Protein AF-A0A6L9AB08-F1 (afdb_monomer)

Sequence (107 aa):
MAMFTPSFSGLKGRALFSLLFAAPMIHATDSVTTKDGETITVTADANTATEATDGYQPLSTSTATLTDMPMLDIPQVVNTVSDQVLENQNATTLDEALYNVSNVVQT

Mean predicted aligned error: 18.52 Å

Secondary structure (DSSP, 8-state):
---------------------------------------------GGGS--SEETTEE-EESTTTSS-EETTT-SS------HHHHHHHT--SHHHHHTTSTT----

Organism: Escherichia coli (NCBI:txid562)

Radius of gyration: 34.12 Å; Cα contacts (8 Å, |Δi|>4): 60; chains: 1; bounding box: 35×85×59 Å

Structure (mmCIF, N/CA/C/O backbone):
data_AF-A0A6L9AB08-F1
#
_entry.id   AF-A0A6L9AB08-F1
#
loop_
_atom_site.group_PDB
_atom_site.id
_atom_site.type_symbol
_atom_site.label_atom_id
_atom_site.label_alt_id
_atom_site.label_comp_id
_atom_site.label_asym_id
_atom_site.label_entity_id
_atom_site.label_seq_id
_atom_site.pdbx_PDB_ins_code
_atom_site.Cartn_x
_atom_site.Cartn_y
_atom_site.Cartn_z
_atom_site.occupancy
_atom_site.B_iso_or_equiv
_atom_site.auth_seq_id
_atom_site.auth_comp_id
_atom_site.auth_asym_id
_atom_site.auth_atom_id
_atom_site.pdbx_PDB_model_num
ATOM 1 N N . MET A 1 1 ? -16.052 52.250 16.582 1.00 38.94 1 MET A N 1
ATOM 2 C CA . MET A 1 1 ? -15.600 51.330 15.514 1.00 38.94 1 MET A CA 1
ATOM 3 C C . MET A 1 1 ? -15.813 52.072 14.201 1.00 38.94 1 MET A C 1
ATOM 5 O O . MET A 1 1 ? -16.880 52.654 14.068 1.00 38.94 1 MET A O 1
ATOM 9 N N . ALA A 1 2 ? -14.775 52.182 13.364 1.00 43.06 2 ALA A N 1
ATOM 10 C CA . ALA A 1 2 ? -14.636 53.082 12.202 1.00 43.06 2 ALA A CA 1
ATOM 11 C C . ALA A 1 2 ? -15.946 53.302 11.409 1.00 43.06 2 ALA A C 1
ATOM 13 O O . ALA A 1 2 ? -16.592 52.339 11.018 1.00 43.06 2 ALA A O 1
ATOM 14 N N . MET A 1 3 ? -16.507 54.514 11.377 1.00 35.31 3 MET A N 1
ATOM 15 C CA . MET A 1 3 ? -16.122 55.752 10.666 1.00 35.31 3 MET A CA 1
ATOM 16 C C . MET A 1 3 ? -16.684 55.808 9.232 1.00 35.31 3 MET A C 1
ATOM 18 O O . MET A 1 3 ? -16.136 55.235 8.296 1.00 35.31 3 MET A O 1
ATOM 22 N N . PHE A 1 4 ? -17.799 56.549 9.140 1.00 32.75 4 PHE A N 1
ATOM 23 C CA . PHE A 1 4 ? -18.370 57.252 7.980 1.00 32.75 4 PHE A CA 1
ATOM 24 C C . PHE A 1 4 ? -17.267 57.811 7.048 1.00 32.75 4 PHE A C 1
ATOM 26 O O . PHE A 1 4 ? -16.330 58.427 7.550 1.00 32.75 4 PHE A O 1
ATOM 33 N N . THR A 1 5 ? -17.239 57.522 5.732 1.00 45.94 5 THR A N 1
ATOM 34 C CA . THR A 1 5 ? -17.996 58.181 4.617 1.00 45.94 5 THR A CA 1
ATOM 35 C C . THR A 1 5 ? -17.733 59.702 4.564 1.00 45.94 5 THR A C 1
ATOM 37 O O . THR A 1 5 ? -17.771 60.280 5.647 1.00 45.94 5 THR A O 1
ATOM 40 N N . PRO A 1 6 ? -17.507 60.417 3.420 1.00 54.28 6 PRO A N 1
ATOM 41 C CA . PRO A 1 6 ? -18.042 60.291 2.034 1.00 54.28 6 PRO A CA 1
ATOM 42 C C . PRO A 1 6 ? -16.953 60.483 0.930 1.00 54.28 6 PRO A C 1
ATOM 44 O O . PRO A 1 6 ? -15.786 60.655 1.250 1.00 54.28 6 PRO A O 1
ATOM 47 N N . SER A 1 7 ? -17.135 60.326 -0.391 1.00 49.81 7 SER A N 1
ATOM 48 C CA . SER A 1 7 ? -18.149 60.703 -1.403 1.00 49.81 7 SER A CA 1
ATOM 49 C C . SER A 1 7 ? -18.175 62.186 -1.848 1.00 49.81 7 SER A C 1
ATOM 51 O O . SER A 1 7 ? -18.702 63.049 -1.157 1.00 49.81 7 SER A O 1
ATOM 53 N N . PHE A 1 8 ? -17.647 62.377 -3.069 1.00 50.38 8 PHE A N 1
ATOM 54 C CA . PHE A 1 8 ? -17.796 63.417 -4.107 1.00 50.38 8 PHE A CA 1
ATOM 55 C C . PHE A 1 8 ? -17.387 64.896 -3.915 1.00 50.38 8 PHE A C 1
ATOM 57 O O . PHE A 1 8 ? -17.769 65.589 -2.985 1.00 50.38 8 PHE A O 1
ATOM 64 N N . SER A 1 9 ? -16.769 65.379 -5.009 1.00 44.97 9 SER A N 1
ATOM 65 C CA . SER A 1 9 ? -16.626 66.761 -5.493 1.00 44.97 9 SER A CA 1
ATOM 66 C C . SER A 1 9 ? -15.525 67.650 -4.895 1.00 44.97 9 SER A C 1
ATOM 68 O O . SER A 1 9 ? -15.615 68.119 -3.769 1.00 44.97 9 SER A O 1
ATOM 70 N N . GLY A 1 10 ? -14.601 68.059 -5.778 1.00 40.34 10 GLY A N 1
ATOM 71 C CA . GLY A 1 10 ? -14.124 69.442 -5.821 1.00 40.34 10 GLY A CA 1
ATOM 72 C C . GLY A 1 10 ? -12.658 69.705 -5.463 1.00 40.34 10 GLY A C 1
ATOM 73 O O . GLY A 1 10 ? -12.272 69.673 -4.306 1.00 40.34 10 GLY A O 1
ATOM 74 N N . LEU A 1 11 ? -11.942 70.212 -6.475 1.00 39.31 11 LEU A N 1
ATOM 75 C CA . LEU A 1 11 ? -11.017 71.352 -6.392 1.00 39.31 11 LEU A CA 1
ATOM 76 C C . LEU A 1 11 ? -9.507 71.096 -6.168 1.00 39.31 11 LEU A C 1
ATOM 78 O O . LEU A 1 11 ? -9.042 70.818 -5.074 1.00 39.31 11 LEU A O 1
ATOM 82 N N . LYS A 1 12 ? -8.759 71.420 -7.238 1.00 41.62 12 LYS A N 1
ATOM 83 C CA . LYS A 1 12 ? -7.413 72.030 -7.285 1.00 41.62 12 LYS A CA 1
ATOM 84 C C . LYS A 1 12 ? -6.269 71.291 -6.579 1.00 41.62 12 LYS A C 1
ATOM 86 O O . LYS A 1 12 ? -6.110 71.392 -5.371 1.00 41.62 12 LYS A O 1
ATOM 91 N N . GLY A 1 13 ? -5.296 70.837 -7.373 1.00 39.88 13 GLY A N 1
ATOM 92 C CA . GLY A 1 13 ? -3.916 71.008 -6.929 1.00 39.88 13 GLY A CA 1
ATOM 93 C C . GLY A 1 13 ? -2.842 70.145 -7.575 1.00 39.88 13 GLY A C 1
ATOM 94 O O . GLY A 1 13 ? -2.616 69.029 -7.145 1.00 39.88 13 GLY A O 1
ATOM 95 N N . ARG A 1 14 ? -2.077 70.798 -8.458 1.00 47.88 14 ARG A N 1
ATOM 96 C CA . ARG A 1 14 ? -0.604 70.744 -8.534 1.00 47.88 14 ARG A CA 1
ATOM 97 C C . ARG A 1 14 ? 0.022 69.452 -9.084 1.00 47.88 14 ARG A C 1
ATOM 99 O O . ARG A 1 14 ? 0.287 68.493 -8.375 1.00 47.88 14 ARG A O 1
ATOM 106 N N . ALA A 1 15 ? 0.367 69.542 -10.369 1.00 51.03 15 ALA A N 1
ATOM 107 C CA . ALA A 1 15 ? 1.435 68.791 -11.018 1.00 51.03 15 ALA A CA 1
ATOM 108 C C . ALA A 1 15 ? 2.752 68.875 -10.232 1.00 51.03 15 ALA A C 1
ATOM 110 O O . ALA A 1 15 ? 3.047 69.946 -9.709 1.00 51.03 15 ALA A O 1
ATOM 111 N N . LEU A 1 16 ? 3.547 67.799 -10.241 1.00 42.72 16 LEU A N 1
ATOM 112 C CA . LEU A 1 16 ? 5.009 67.816 -10.092 1.00 42.72 16 LEU A CA 1
ATOM 113 C C . LEU A 1 16 ? 5.581 66.452 -10.537 1.00 42.72 16 LEU A C 1
ATOM 115 O O . LEU A 1 16 ? 5.770 65.550 -9.734 1.00 42.72 16 LEU A O 1
ATOM 119 N N . PHE A 1 17 ? 5.863 66.309 -11.832 1.00 41.59 17 PHE A N 1
ATOM 120 C CA . PHE A 1 17 ? 6.951 65.455 -12.321 1.00 41.59 17 PHE A CA 1
ATOM 121 C C . PHE A 1 17 ? 7.657 66.256 -13.414 1.00 41.59 17 PHE A C 1
ATOM 123 O O . PHE A 1 17 ? 7.217 66.327 -14.558 1.00 41.59 17 PHE A O 1
ATOM 130 N N . SER A 1 18 ? 8.692 66.982 -13.001 1.00 40.97 18 SER A N 1
ATOM 131 C CA . SER A 1 18 ? 9.624 67.676 -13.884 1.00 40.97 18 SER A CA 1
ATOM 132 C C . SER A 1 18 ? 10.948 66.924 -13.927 1.00 40.97 18 SER A C 1
ATOM 134 O O . SER A 1 18 ? 11.336 66.333 -12.923 1.00 40.97 18 SER A O 1
ATOM 136 N N . LEU A 1 19 ? 11.653 67.143 -15.038 1.00 42.66 19 LEU A N 1
ATOM 137 C CA . LEU A 1 19 ? 12.996 66.712 -15.437 1.00 42.66 19 LEU A CA 1
ATOM 138 C C . LEU A 1 19 ? 13.057 65.347 -16.132 1.00 42.66 19 LEU A C 1
ATOM 140 O O . LEU A 1 19 ? 12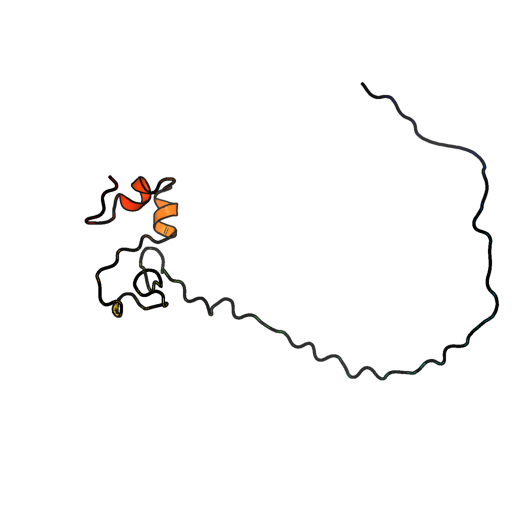.511 64.377 -15.636 1.00 42.66 19 LEU A O 1
ATOM 144 N N . LEU A 1 20 ? 13.776 65.142 -17.233 1.00 42.78 20 LEU A N 1
ATOM 145 C CA . LEU A 1 20 ? 14.518 65.975 -18.191 1.00 42.78 20 LEU A CA 1
ATOM 146 C C . LEU A 1 20 ? 15.248 64.924 -19.043 1.00 42.78 20 LEU A C 1
ATOM 148 O O . LEU A 1 20 ? 16.086 64.238 -18.474 1.00 42.78 20 LEU A O 1
ATOM 152 N N . PHE A 1 21 ? 14.985 64.784 -20.346 1.00 39.09 21 PHE A N 1
ATOM 153 C CA . PHE A 1 21 ? 16.051 64.489 -21.317 1.00 39.09 21 PHE A CA 1
ATOM 154 C C . PHE A 1 21 ? 15.585 64.660 -22.765 1.00 39.09 21 PHE A C 1
ATOM 156 O O . PHE A 1 21 ? 14.421 64.459 -23.099 1.00 39.09 21 PHE A O 1
ATOM 163 N N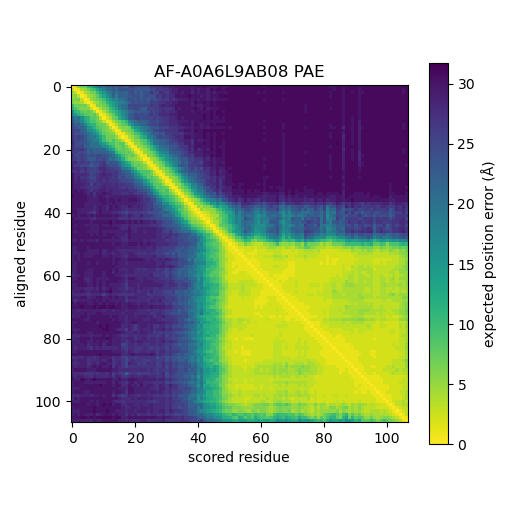 . ALA A 1 22 ? 16.523 65.102 -23.593 1.00 42.62 22 ALA A N 1
ATOM 164 C CA . ALA A 1 22 ? 16.337 65.646 -24.925 1.00 42.62 22 ALA A CA 1
ATOM 165 C C . ALA A 1 22 ? 16.578 64.624 -26.057 1.00 42.62 22 ALA A C 1
ATOM 167 O O . ALA A 1 22 ? 17.393 63.719 -25.909 1.00 42.62 22 ALA A O 1
ATOM 168 N N . ALA A 1 23 ? 15.965 64.929 -27.210 1.00 56.00 23 ALA A N 1
ATOM 169 C CA . ALA A 1 23 ? 16.309 64.559 -28.595 1.00 56.00 23 ALA A CA 1
ATOM 170 C C . ALA A 1 23 ? 15.923 63.158 -29.149 1.00 56.00 23 ALA A C 1
ATOM 172 O O . ALA A 1 23 ? 15.849 62.184 -28.403 1.00 56.00 23 ALA A O 1
ATOM 173 N N . PRO A 1 24 ? 15.642 63.059 -30.474 1.00 49.88 24 PRO A N 1
ATOM 174 C CA . PRO A 1 24 ? 15.020 61.898 -31.104 1.00 49.88 24 PRO A CA 1
ATOM 175 C C . PRO A 1 24 ? 16.073 60.915 -31.631 1.00 49.88 24 PRO A C 1
ATOM 177 O O . PRO A 1 24 ? 16.940 61.287 -32.418 1.00 49.88 24 PRO A O 1
ATOM 180 N N . MET A 1 25 ? 15.966 59.643 -31.256 1.00 44.12 25 MET A N 1
ATOM 181 C CA . MET A 1 25 ? 16.675 58.559 -31.937 1.00 44.12 25 MET A CA 1
ATOM 182 C C . MET A 1 25 ? 15.683 57.823 -32.829 1.00 44.12 25 MET A C 1
ATOM 184 O O . MET A 1 25 ? 14.766 57.150 -32.364 1.00 44.12 25 MET A O 1
ATOM 188 N N . ILE A 1 26 ? 15.865 58.014 -34.134 1.00 52.50 26 ILE A N 1
ATOM 189 C CA . ILE A 1 26 ? 15.263 57.207 -35.190 1.00 52.50 26 ILE A CA 1
ATOM 190 C C . ILE A 1 26 ? 15.765 55.777 -34.982 1.00 52.50 26 ILE A C 1
ATOM 192 O O . ILE A 1 26 ? 16.944 55.502 -35.187 1.00 52.50 26 ILE A O 1
ATOM 196 N N . HIS A 1 27 ? 14.888 54.864 -34.572 1.00 41.84 27 HIS A N 1
ATOM 197 C CA . HIS A 1 27 ? 15.165 53.439 -34.689 1.00 41.84 27 HIS A CA 1
ATOM 198 C C . HIS A 1 27 ? 14.656 52.969 -36.048 1.00 41.84 27 HIS A C 1
ATOM 200 O O . HIS A 1 27 ? 13.466 53.058 -36.350 1.00 41.84 27 HIS A O 1
ATOM 206 N N . ALA A 1 28 ? 15.599 52.536 -36.884 1.00 42.97 28 ALA A N 1
ATOM 207 C CA . ALA A 1 28 ? 15.324 51.873 -38.143 1.00 42.97 28 ALA A CA 1
ATOM 208 C C . ALA A 1 28 ? 14.432 50.651 -37.886 1.00 42.97 28 ALA A C 1
ATOM 210 O O . ALA A 1 28 ? 14.680 49.859 -36.978 1.00 42.97 28 ALA A O 1
ATOM 211 N N . THR A 1 29 ? 13.370 50.529 -38.678 1.00 41.09 29 THR A N 1
ATOM 212 C CA . THR A 1 29 ? 12.543 49.328 -38.716 1.00 41.09 29 THR A CA 1
ATOM 213 C C . THR A 1 29 ? 13.338 48.230 -39.417 1.00 41.09 29 THR A C 1
ATOM 215 O O . THR A 1 29 ? 13.439 48.209 -40.641 1.00 41.09 29 THR A O 1
ATOM 218 N N . ASP A 1 30 ? 13.931 47.323 -38.643 1.00 39.06 30 ASP A N 1
ATOM 219 C CA . ASP A 1 30 ? 14.306 46.020 -39.182 1.00 39.06 30 ASP A CA 1
ATOM 220 C C . ASP A 1 30 ? 13.023 45.204 -39.311 1.00 39.06 30 ASP A C 1
ATOM 222 O O . ASP A 1 30 ? 12.421 44.762 -38.329 1.00 39.06 30 ASP A O 1
ATOM 226 N N . SER A 1 31 ? 12.566 45.057 -40.553 1.00 49.47 31 SER A N 1
ATOM 227 C CA . SER A 1 31 ? 11.515 44.111 -40.906 1.00 49.47 31 SER A CA 1
ATOM 228 C C . SER A 1 31 ? 12.071 42.700 -40.739 1.00 49.47 31 SER A C 1
ATOM 230 O O . SER A 1 31 ? 12.622 42.113 -41.668 1.00 49.47 31 SER A O 1
ATOM 232 N N . VAL A 1 32 ? 11.945 42.155 -39.530 1.00 44.34 32 VAL A N 1
ATOM 233 C CA . VAL A 1 32 ? 12.091 40.720 -39.300 1.00 44.34 32 VAL A CA 1
ATOM 234 C C . VAL A 1 32 ? 10.890 40.043 -39.947 1.00 44.34 32 VAL A C 1
ATOM 236 O O . VAL A 1 32 ? 9.771 40.113 -39.444 1.00 44.34 32 VAL A O 1
ATOM 239 N N . THR A 1 33 ? 11.124 39.385 -41.079 1.00 46.78 33 THR A N 1
ATOM 240 C CA . THR A 1 33 ? 10.200 38.396 -41.634 1.00 46.78 3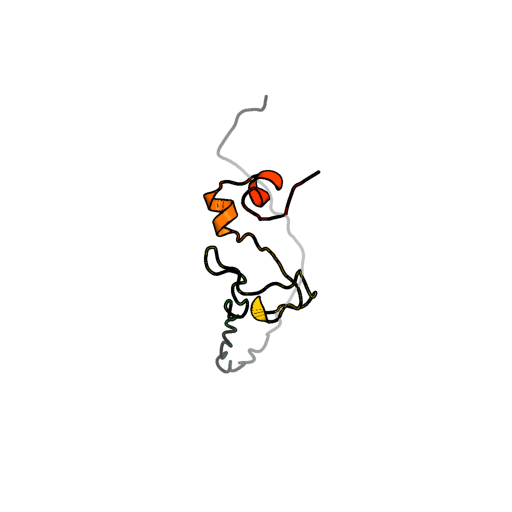3 THR A CA 1
ATOM 241 C C . THR A 1 33 ? 10.036 37.278 -40.607 1.00 46.78 33 THR A C 1
ATOM 243 O O . THR A 1 33 ? 10.902 36.412 -40.470 1.00 46.78 33 THR A O 1
ATOM 246 N N . THR A 1 34 ? 8.928 37.305 -39.871 1.00 42.47 34 THR A N 1
ATOM 247 C CA . THR A 1 34 ? 8.441 36.177 -39.079 1.00 42.47 34 THR A CA 1
ATOM 248 C C . THR A 1 34 ? 8.198 35.010 -40.026 1.00 42.47 34 THR A C 1
ATOM 250 O O . THR A 1 34 ? 7.260 35.037 -40.818 1.00 42.47 34 THR A O 1
ATOM 253 N N . LYS A 1 35 ? 9.061 33.989 -39.976 1.00 57.84 35 LYS A N 1
ATOM 254 C CA . LYS A 1 35 ? 8.644 32.654 -40.403 1.00 57.84 35 LYS A CA 1
ATOM 255 C C . LYS A 1 35 ? 7.597 32.198 -39.397 1.00 57.84 35 LYS A C 1
ATOM 257 O O . LYS A 1 35 ? 7.871 32.233 -38.198 1.00 57.84 35 LYS A O 1
ATOM 262 N N . ASP A 1 36 ? 6.419 31.864 -39.908 1.00 58.06 36 ASP A N 1
ATOM 263 C CA . ASP A 1 36 ? 5.265 31.421 -39.138 1.00 58.06 36 ASP A CA 1
ATOM 264 C C . ASP A 1 36 ? 5.691 30.426 -38.058 1.00 58.06 36 ASP A C 1
ATOM 266 O O . ASP A 1 36 ? 6.343 29.416 -38.329 1.00 58.06 36 ASP A O 1
ATOM 270 N N . GLY A 1 37 ? 5.390 30.789 -36.812 1.00 60.34 37 GLY A N 1
ATOM 271 C CA . GLY A 1 37 ? 5.709 29.996 -35.640 1.00 60.34 37 GLY A CA 1
ATOM 272 C C . GLY A 1 37 ? 4.914 28.703 -35.670 1.00 60.34 37 GLY A C 1
ATOM 273 O O . GLY A 1 37 ? 3.751 28.676 -35.265 1.00 60.34 37 GLY A O 1
ATOM 274 N N . GLU A 1 38 ? 5.546 27.631 -36.135 1.00 68.94 38 GLU A N 1
ATOM 275 C CA . GLU A 1 38 ? 5.026 26.286 -35.952 1.00 68.94 38 GLU A CA 1
ATOM 276 C C . GLU A 1 38 ? 4.961 26.004 -34.450 1.00 68.94 38 GLU A C 1
ATOM 278 O O . GLU A 1 38 ? 5.972 25.861 -33.758 1.00 68.94 38 GLU A O 1
ATOM 283 N N . THR A 1 39 ? 3.739 26.024 -33.925 1.00 66.75 39 THR A N 1
ATOM 284 C CA . THR A 1 39 ? 3.468 25.755 -32.518 1.00 66.75 39 THR A CA 1
ATOM 285 C C . THR A 1 39 ? 3.611 24.258 -32.291 1.00 66.75 39 THR A C 1
ATOM 287 O O . THR A 1 39 ? 2.756 23.476 -32.701 1.00 66.75 39 THR A O 1
ATOM 290 N N . ILE A 1 40 ? 4.691 23.858 -31.621 1.00 76.19 40 ILE A N 1
ATOM 291 C CA . ILE A 1 40 ? 4.874 22.484 -31.156 1.00 76.19 40 ILE A CA 1
ATOM 292 C C . ILE A 1 40 ? 3.895 22.257 -30.002 1.00 76.19 40 ILE A C 1
ATOM 294 O O . ILE A 1 40 ? 4.057 22.801 -28.910 1.00 76.19 40 ILE A O 1
ATOM 298 N N . THR A 1 41 ? 2.856 21.466 -30.255 1.00 73.69 41 THR A N 1
ATOM 299 C CA . THR A 1 41 ? 1.939 20.995 -29.218 1.00 73.69 41 THR A CA 1
ATOM 300 C C . THR A 1 41 ? 2.573 19.801 -28.515 1.00 73.69 41 THR A C 1
ATOM 302 O O . THR A 1 41 ? 2.713 18.720 -29.080 1.00 73.69 41 THR A O 1
ATOM 305 N N . VAL A 1 42 ? 3.005 20.009 -27.271 1.00 74.19 42 VAL A N 1
ATOM 306 C CA . VAL A 1 42 ? 3.452 18.927 -26.389 1.00 74.19 42 VAL A CA 1
ATOM 307 C C . VAL A 1 42 ? 2.224 18.415 -25.647 1.00 74.19 42 VAL A C 1
ATOM 309 O O . VAL A 1 42 ? 1.807 18.996 -24.647 1.00 74.19 42 VAL A O 1
ATOM 312 N N . THR A 1 43 ? 1.621 17.344 -26.154 1.00 74.62 43 THR A N 1
ATOM 313 C CA . THR A 1 43 ? 0.622 16.591 -25.394 1.00 74.62 43 THR A CA 1
ATOM 314 C C . THR A 1 43 ? 1.381 15.679 -24.442 1.00 74.62 43 THR A C 1
ATOM 316 O O . THR A 1 43 ? 2.008 14.714 -24.874 1.00 74.62 43 THR A O 1
ATOM 319 N N . ALA A 1 44 ? 1.366 16.001 -23.148 1.00 65.81 44 ALA A N 1
ATOM 320 C CA . ALA A 1 44 ? 1.707 15.013 -22.137 1.00 65.81 44 ALA A CA 1
ATOM 321 C C . ALA A 1 44 ? 0.640 13.916 -22.218 1.00 65.81 44 ALA A C 1
ATOM 323 O O . ALA A 1 44 ? -0.540 14.187 -21.989 1.00 65.81 44 ALA A O 1
ATOM 324 N N . ASP A 1 45 ? 1.043 12.712 -22.616 1.00 59.34 45 ASP A N 1
ATOM 325 C CA . ASP A 1 45 ? 0.172 11.550 -22.552 1.00 59.34 45 ASP A CA 1
ATOM 326 C C . ASP A 1 45 ? -0.040 11.223 -21.069 1.00 59.34 45 ASP A C 1
ATOM 328 O O . ASP A 1 45 ? 0.800 10.607 -20.415 1.00 59.34 45 ASP A O 1
ATOM 332 N N . ALA A 1 46 ? -1.135 11.732 -20.507 1.00 55.78 46 ALA A N 1
ATOM 333 C CA . ALA A 1 46 ? -1.496 11.489 -19.117 1.00 55.78 46 ALA A CA 1
ATOM 334 C C . ALA A 1 46 ? -1.771 9.996 -18.840 1.00 55.78 46 ALA A C 1
ATOM 336 O O . ALA A 1 46 ? -1.827 9.615 -17.675 1.00 55.78 46 ALA A O 1
ATOM 337 N N . ASN A 1 47 ? -1.875 9.150 -19.878 1.00 51.03 47 ASN A N 1
ATOM 338 C CA . ASN A 1 47 ? -2.106 7.711 -19.749 1.00 51.03 47 ASN A CA 1
ATOM 339 C C . ASN A 1 47 ? -0.822 6.877 -19.615 1.00 51.03 47 ASN A C 1
ATOM 341 O O . ASN A 1 47 ? -0.910 5.651 -19.607 1.00 51.03 47 ASN A O 1
ATOM 345 N N . THR A 1 48 ? 0.378 7.462 -19.499 1.00 52.16 48 THR A N 1
ATOM 346 C CA . THR A 1 48 ? 1.562 6.630 -19.194 1.00 52.16 48 THR A CA 1
ATOM 347 C C . THR A 1 48 ? 1.618 6.173 -17.735 1.00 52.16 48 THR A C 1
ATOM 349 O O . THR A 1 48 ? 2.429 5.311 -17.406 1.00 52.16 48 THR A O 1
ATOM 352 N N . ALA A 1 49 ? 0.783 6.735 -16.855 1.00 57.31 49 ALA A N 1
ATOM 353 C CA . ALA A 1 49 ? 0.514 6.127 -15.561 1.00 57.31 49 ALA A CA 1
ATOM 354 C C . ALA A 1 49 ? -0.507 5.008 -15.788 1.00 57.31 49 ALA A C 1
ATOM 356 O O . ALA A 1 49 ? -1.703 5.259 -15.878 1.00 57.31 49 ALA A O 1
ATOM 357 N N . THR A 1 50 ? -0.028 3.775 -15.952 1.00 67.69 50 THR A N 1
ATOM 358 C CA . THR A 1 50 ? -0.906 2.605 -15.894 1.00 67.69 50 THR A CA 1
ATOM 359 C C . THR A 1 50 ? -1.645 2.647 -14.561 1.00 67.69 50 THR A C 1
ATOM 361 O O . THR A 1 50 ? -1.004 2.695 -13.511 1.00 67.69 50 THR A O 1
ATOM 364 N N . GLU A 1 51 ? -2.977 2.652 -14.601 1.00 80.25 51 GLU A N 1
ATOM 365 C CA . GLU A 1 51 ? -3.799 2.598 -13.394 1.00 80.25 51 GLU A CA 1
ATOM 366 C C . GLU A 1 51 ? -3.384 1.377 -12.560 1.00 80.25 51 GLU A C 1
ATOM 368 O O . GLU A 1 51 ? -3.434 0.238 -13.029 1.00 80.25 51 GLU A O 1
ATOM 373 N N . ALA A 1 52 ? -2.950 1.606 -11.318 1.00 86.00 52 ALA A N 1
ATOM 374 C CA . ALA A 1 52 ? -2.486 0.531 -10.437 1.00 86.00 52 ALA A CA 1
ATOM 375 C C . ALA A 1 52 ? -3.631 -0.408 -10.014 1.00 86.00 52 ALA A C 1
ATOM 377 O O . ALA A 1 52 ? -3.392 -1.533 -9.564 1.00 86.00 52 ALA A O 1
ATOM 378 N N . THR A 1 53 ? -4.879 0.042 -10.164 1.00 92.56 53 THR A N 1
ATOM 379 C CA . THR A 1 53 ? -6.097 -0.692 -9.820 1.00 92.56 53 THR A CA 1
ATOM 380 C C . THR A 1 53 ? -7.181 -0.472 -10.873 1.00 92.56 53 THR A C 1
ATOM 382 O O . THR A 1 53 ? -7.376 0.652 -11.320 1.00 92.56 53 THR A O 1
ATOM 385 N N . ASP A 1 54 ? -7.934 -1.519 -11.201 1.00 93.81 54 ASP A N 1
ATOM 386 C CA . ASP A 1 54 ? -9.194 -1.453 -11.946 1.00 93.81 54 ASP A CA 1
ATOM 387 C C . ASP A 1 54 ? -10.354 -1.754 -10.987 1.00 93.81 54 ASP A C 1
ATOM 389 O O . ASP A 1 54 ? -10.584 -2.896 -10.572 1.00 93.81 54 ASP A O 1
ATOM 393 N N . GLY A 1 55 ? -11.048 -0.703 -10.554 1.00 94.25 55 GLY A N 1
ATOM 394 C CA . GLY A 1 55 ? -12.085 -0.797 -9.534 1.00 94.25 55 GLY A CA 1
ATOM 395 C C . GLY A 1 55 ? -11.555 -1.390 -8.227 1.00 94.25 55 GLY A C 1
ATOM 396 O O . GLY A 1 55 ? -10.763 -0.758 -7.539 1.00 94.25 55 GLY A O 1
ATOM 397 N N . TYR A 1 56 ? -12.012 -2.597 -7.870 1.00 94.88 56 TYR A N 1
ATOM 398 C CA . TYR A 1 56 ? -11.564 -3.327 -6.668 1.00 94.88 56 TYR A CA 1
ATOM 399 C C . TYR A 1 56 ? -10.385 -4.275 -6.929 1.00 94.88 56 TYR A C 1
ATOM 401 O O . TYR A 1 56 ? -9.909 -4.933 -6.003 1.00 94.88 56 TYR A O 1
ATOM 409 N N . GLN A 1 57 ? -9.933 -4.385 -8.180 1.00 93.75 57 GLN A N 1
ATOM 410 C CA . GLN A 1 57 ? -8.886 -5.311 -8.586 1.00 93.75 57 GLN A CA 1
ATOM 411 C C . GLN A 1 57 ? -7.541 -4.579 -8.707 1.00 93.75 57 GLN A C 1
ATOM 413 O O . GLN A 1 57 ? -7.392 -3.726 -9.578 1.00 93.75 57 GLN A O 1
ATOM 418 N N . PRO A 1 58 ? -6.520 -4.919 -7.905 1.00 94.00 58 PRO A N 1
ATOM 419 C CA . PRO A 1 58 ? -5.168 -4.426 -8.138 1.00 94.00 58 PRO A CA 1
ATOM 420 C C . PRO A 1 58 ? -4.551 -5.059 -9.392 1.00 94.00 58 PRO A C 1
ATOM 422 O O . PRO A 1 58 ? -4.733 -6.254 -9.650 1.00 94.00 58 PRO A O 1
ATOM 425 N N . LEU A 1 59 ? -3.807 -4.253 -10.150 1.00 94.38 59 LEU A N 1
ATOM 426 C CA . LEU A 1 59 ? -3.120 -4.634 -11.387 1.00 94.38 59 LEU A CA 1
ATOM 427 C C . LEU A 1 59 ? -1.597 -4.632 -11.207 1.00 94.38 59 LEU A C 1
ATOM 429 O O . LEU A 1 59 ? -0.934 -5.596 -11.597 1.00 94.38 59 LEU A O 1
ATOM 433 N N . SER A 1 60 ? -1.051 -3.598 -10.561 1.00 94.25 60 SER A N 1
ATOM 434 C CA . SER A 1 60 ? 0.379 -3.469 -10.264 1.00 94.25 60 SER A CA 1
ATOM 435 C C . SER A 1 60 ? 0.630 -2.791 -8.916 1.00 94.25 60 SER A C 1
ATOM 437 O O . SER A 1 60 ? -0.257 -2.182 -8.316 1.00 94.25 60 SER A O 1
ATOM 439 N N . THR A 1 61 ? 1.840 -2.946 -8.378 1.00 94.19 61 THR A N 1
ATOM 440 C CA . THR A 1 61 ? 2.294 -2.169 -7.219 1.00 94.19 61 THR A CA 1
ATOM 441 C C . THR A 1 61 ? 3.807 -2.019 -7.228 1.00 94.19 61 THR A C 1
ATOM 443 O O . THR A 1 61 ? 4.530 -2.913 -7.660 1.00 94.19 61 THR A O 1
ATOM 446 N N . SER A 1 62 ? 4.288 -0.912 -6.666 1.00 94.19 62 SER A N 1
ATOM 447 C CA . SER A 1 62 ? 5.711 -0.701 -6.380 1.00 94.19 62 SER A CA 1
ATOM 448 C C . SER A 1 62 ? 6.093 -1.039 -4.936 1.00 94.19 62 SER A C 1
ATOM 450 O O . SER A 1 62 ? 7.274 -1.162 -4.624 1.00 94.19 62 SER A O 1
ATOM 452 N N . THR A 1 63 ? 5.124 -1.202 -4.030 1.00 93.69 63 THR A N 1
ATOM 453 C CA . THR A 1 63 ? 5.394 -1.319 -2.584 1.00 93.69 63 THR A CA 1
ATOM 454 C C . THR A 1 63 ? 6.139 -2.602 -2.217 1.00 93.69 63 THR A C 1
ATOM 456 O O . THR A 1 63 ? 6.931 -2.613 -1.279 1.00 93.69 63 THR A O 1
ATOM 459 N N . ALA A 1 64 ? 5.910 -3.688 -2.956 1.00 93.75 64 ALA A N 1
ATOM 460 C CA . ALA A 1 64 ? 6.484 -4.994 -2.645 1.00 93.75 64 ALA A CA 1
ATOM 461 C C . ALA A 1 64 ? 7.957 -5.135 -3.063 1.00 93.75 64 ALA A C 1
ATOM 463 O O . ALA A 1 64 ? 8.719 -5.838 -2.404 1.00 93.75 64 ALA A O 1
ATOM 464 N N . THR A 1 65 ? 8.354 -4.488 -4.160 1.00 94.62 65 THR A N 1
ATOM 465 C CA . THR A 1 65 ? 9.652 -4.708 -4.830 1.00 94.62 65 THR A CA 1
ATOM 466 C C . THR A 1 65 ? 10.428 -3.413 -5.092 1.00 94.62 65 THR A C 1
ATOM 468 O O . THR A 1 65 ? 11.509 -3.459 -5.677 1.00 94.62 65 THR A O 1
ATOM 471 N N . LEU A 1 66 ? 9.897 -2.256 -4.675 1.00 94.69 66 LEU A N 1
ATOM 472 C CA . LEU A 1 66 ? 10.416 -0.907 -4.962 1.00 94.69 66 LEU A CA 1
ATOM 473 C C . LEU A 1 66 ? 10.479 -0.550 -6.458 1.00 94.69 66 LEU A C 1
ATOM 475 O O . LEU A 1 66 ? 11.097 0.445 -6.830 1.00 94.69 66 LEU A O 1
ATOM 479 N N . THR A 1 67 ? 9.839 -1.347 -7.310 1.00 93.19 67 THR A N 1
ATOM 480 C CA . THR A 1 67 ? 9.719 -1.131 -8.757 1.00 93.19 67 TH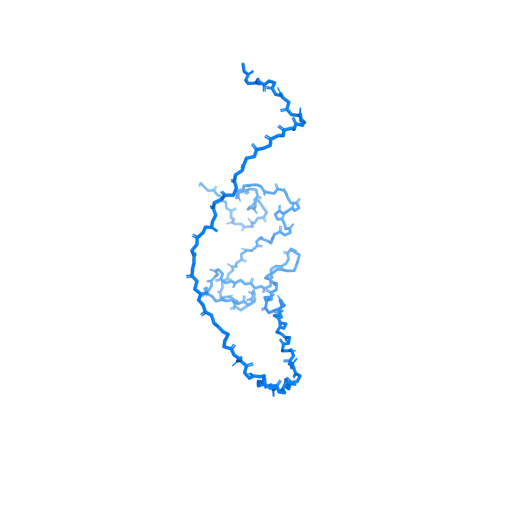R A CA 1
ATOM 481 C C . THR A 1 67 ? 8.286 -1.457 -9.156 1.00 93.19 67 THR A C 1
ATOM 483 O O . THR A 1 67 ? 7.730 -2.408 -8.616 1.00 93.19 67 THR A O 1
ATOM 486 N N . ASP A 1 68 ? 7.680 -0.707 -10.078 1.00 92.06 68 ASP A N 1
ATOM 487 C CA . ASP A 1 68 ? 6.322 -1.025 -10.528 1.00 92.06 68 ASP A CA 1
ATOM 488 C C . ASP A 1 68 ? 6.296 -2.389 -11.223 1.00 92.06 68 ASP A C 1
ATOM 490 O O . ASP A 1 68 ? 7.039 -2.630 -12.179 1.00 92.06 68 ASP A O 1
ATOM 494 N N . MET A 1 69 ? 5.489 -3.303 -10.685 1.00 94.19 69 MET A N 1
ATOM 495 C CA . MET A 1 69 ? 5.441 -4.692 -11.121 1.00 94.19 69 MET A CA 1
ATOM 496 C C . MET A 1 69 ? 3.994 -5.207 -11.128 1.00 94.19 69 MET A C 1
ATOM 498 O O . MET A 1 69 ? 3.252 -4.926 -10.179 1.00 94.19 69 MET A O 1
ATOM 502 N N . PRO A 1 70 ? 3.575 -5.976 -12.153 1.00 94.12 70 PRO A N 1
ATOM 503 C CA . PRO A 1 70 ? 2.264 -6.617 -12.174 1.00 94.12 70 PRO A CA 1
ATOM 504 C C . PRO A 1 70 ? 2.066 -7.562 -10.986 1.00 94.12 70 PRO A C 1
ATOM 506 O O . PRO A 1 70 ? 3.008 -8.232 -10.562 1.00 94.12 70 PRO A O 1
ATOM 509 N N . MET A 1 71 ? 0.828 -7.688 -10.498 1.00 93.44 71 MET A N 1
ATOM 510 C CA . MET A 1 71 ? 0.493 -8.545 -9.345 1.00 93.44 71 MET A CA 1
ATOM 511 C C . MET A 1 71 ? 0.999 -9.989 -9.472 1.00 93.44 71 MET A C 1
ATOM 513 O O . MET A 1 71 ? 1.374 -10.596 -8.473 1.00 93.44 71 MET A O 1
ATOM 517 N N . LEU A 1 72 ? 1.020 -10.537 -10.690 1.00 94.12 72 LEU A N 1
ATOM 518 C CA . LEU A 1 72 ? 1.419 -11.922 -10.947 1.00 94.12 72 LEU A CA 1
ATOM 519 C C . LEU A 1 72 ? 2.940 -12.145 -10.904 1.00 94.12 72 LEU A C 1
ATOM 521 O O . LEU A 1 72 ? 3.377 -13.272 -10.680 1.00 94.12 72 LEU A O 1
ATOM 525 N N . ASP A 1 73 ? 3.734 -11.091 -11.096 1.00 95.56 73 ASP A N 1
ATOM 526 C CA . ASP A 1 73 ? 5.195 -11.193 -11.177 1.00 95.56 73 ASP A CA 1
ATOM 527 C C . ASP A 1 73 ? 5.885 -10.938 -9.823 1.00 95.56 73 ASP A C 1
ATOM 529 O O . ASP A 1 73 ? 7.094 -11.141 -9.679 1.00 95.56 73 ASP A O 1
ATOM 533 N N . ILE A 1 74 ? 5.127 -10.515 -8.807 1.00 96.50 74 ILE A N 1
ATOM 534 C CA . ILE A 1 74 ? 5.634 -10.272 -7.455 1.00 96.50 74 ILE A CA 1
ATOM 535 C C . ILE A 1 74 ? 5.917 -11.624 -6.772 1.00 96.50 74 ILE A C 1
ATOM 537 O O . ILE A 1 74 ? 5.025 -12.465 -6.676 1.00 96.50 74 ILE A O 1
ATOM 541 N N . PRO A 1 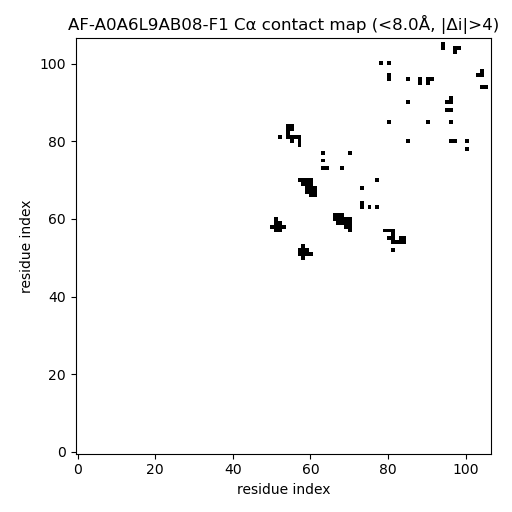75 ? 7.123 -11.854 -6.217 1.00 96.12 75 PRO A N 1
ATOM 542 C CA . PRO A 1 75 ? 7.531 -13.163 -5.690 1.00 96.12 75 PRO A CA 1
ATOM 543 C C . PRO A 1 75 ? 6.909 -13.519 -4.328 1.00 96.12 75 PRO A C 1
ATOM 545 O O . PRO A 1 75 ? 7.331 -14.477 -3.680 1.00 96.12 75 PRO A O 1
ATOM 548 N N . GLN A 1 76 ? 5.942 -12.735 -3.856 1.00 94.12 76 GLN A N 1
ATOM 549 C CA . GLN A 1 76 ? 5.315 -12.877 -2.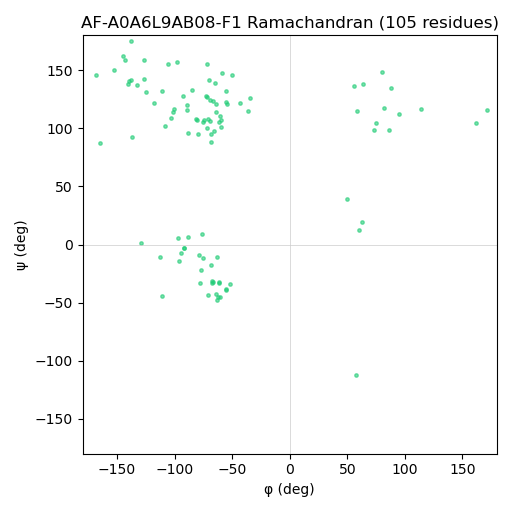549 1.00 94.12 76 GLN A CA 1
ATOM 550 C C . GLN A 1 76 ? 3.824 -12.553 -2.625 1.00 94.12 76 GLN A C 1
ATOM 552 O O . GLN A 1 76 ? 3.372 -11.830 -3.510 1.00 94.12 76 GLN A O 1
ATOM 557 N N . VAL A 1 77 ? 3.064 -13.051 -1.652 1.00 93.50 77 VAL A N 1
ATOM 558 C CA . VAL A 1 77 ? 1.648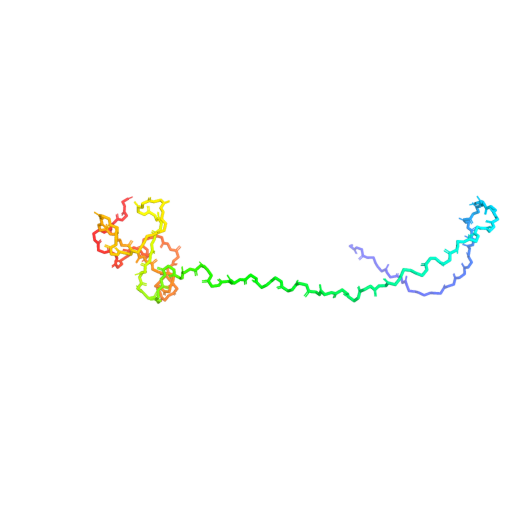 -12.700 -1.515 1.00 93.50 77 VAL A CA 1
ATOM 559 C C . VAL A 1 77 ? 1.533 -11.261 -1.022 1.00 93.50 77 VAL A C 1
ATOM 561 O O . VAL A 1 77 ? 2.108 -10.906 0.008 1.00 93.50 77 VAL A O 1
ATOM 564 N N . VAL A 1 78 ? 0.765 -10.449 -1.744 1.00 93.31 78 VAL A N 1
ATOM 565 C CA . VAL A 1 78 ? 0.454 -9.061 -1.391 1.00 93.31 78 VAL A CA 1
ATOM 566 C C . VAL A 1 78 ? -1.054 -8.857 -1.386 1.00 93.31 78 VAL A C 1
ATOM 568 O O . VAL A 1 78 ? -1.763 -9.412 -2.221 1.00 93.31 78 VAL A O 1
ATOM 571 N N . ASN A 1 79 ? -1.542 -8.061 -0.436 1.00 92.81 79 ASN A N 1
ATOM 572 C CA . ASN A 1 79 ? -2.922 -7.589 -0.421 1.00 92.81 79 ASN A CA 1
ATOM 573 C C . ASN A 1 79 ? -2.913 -6.086 -0.695 1.00 92.81 79 ASN A C 1
ATOM 575 O O . ASN A 1 79 ? -2.157 -5.350 -0.059 1.00 92.81 79 ASN A O 1
ATOM 579 N N . THR A 1 80 ? -3.766 -5.638 -1.608 1.00 92.81 80 THR A N 1
ATOM 580 C CA . THR A 1 80 ? -3.920 -4.223 -1.950 1.00 92.81 80 THR A CA 1
ATOM 581 C C . THR A 1 80 ? -5.378 -3.840 -1.785 1.00 92.81 80 THR A C 1
ATOM 583 O O . THR A 1 80 ? -6.266 -4.533 -2.275 1.00 92.81 80 THR A O 1
ATOM 586 N N . VAL A 1 81 ? -5.612 -2.731 -1.091 1.00 94.50 81 VAL A N 1
ATOM 587 C CA . VAL A 1 81 ? -6.931 -2.111 -0.977 1.00 94.50 81 VAL A CA 1
ATOM 588 C C . VAL A 1 81 ? -6.944 -0.932 -1.940 1.00 94.50 81 VAL A C 1
ATOM 590 O O . VAL A 1 81 ? -6.163 -0.001 -1.774 1.00 94.50 81 VAL A O 1
ATOM 593 N N . SER A 1 82 ? -7.772 -1.009 -2.979 1.00 95.19 82 SER A N 1
ATOM 594 C CA . SER A 1 82 ? -7.920 0.052 -3.982 1.00 95.19 82 SER A CA 1
ATOM 595 C C . SER A 1 82 ? -8.658 1.264 -3.418 1.00 95.19 82 SER A C 1
ATOM 597 O O . SER A 1 82 ? -9.543 1.095 -2.573 1.00 95.19 82 SER A O 1
ATOM 599 N N . ASP A 1 83 ? -8.430 2.440 -3.994 1.00 94.00 83 ASP A N 1
ATOM 600 C CA . ASP A 1 83 ? -9.115 3.680 -3.608 1.00 94.00 83 ASP A CA 1
ATOM 601 C C . ASP A 1 83 ? -10.643 3.545 -3.680 1.00 94.00 83 ASP A C 1
ATOM 603 O O . ASP A 1 83 ? -11.351 3.929 -2.750 1.00 94.00 83 ASP A O 1
ATOM 607 N N . GLN A 1 84 ?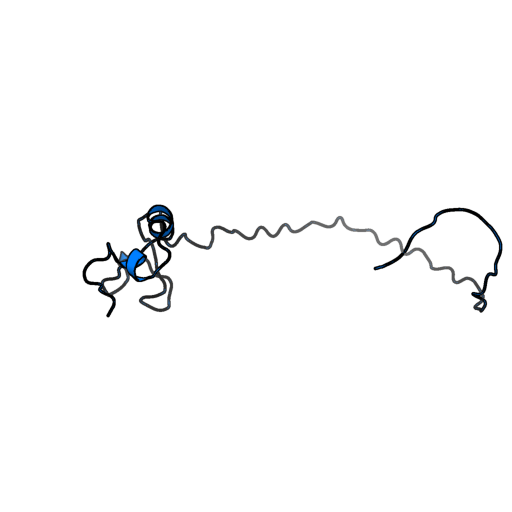 -11.160 2.856 -4.703 1.00 95.31 84 GLN A N 1
ATOM 608 C CA . GLN A 1 84 ? -12.597 2.623 -4.844 1.00 95.31 84 GLN A CA 1
ATOM 609 C C . GLN A 1 84 ? -13.184 1.824 -3.663 1.00 95.31 84 GLN A C 1
ATOM 611 O O . GLN A 1 84 ? -14.347 2.007 -3.300 1.00 95.31 84 GLN A O 1
ATOM 616 N N . VAL A 1 85 ? -12.415 0.919 -3.047 1.00 96.00 85 VAL A N 1
ATOM 617 C CA . VAL A 1 85 ? -12.858 0.180 -1.852 1.00 96.00 85 VAL A CA 1
ATOM 618 C C . VAL A 1 85 ? -12.921 1.121 -0.651 1.00 96.00 85 VAL A C 1
ATOM 620 O O . VAL A 1 85 ? -13.913 1.091 0.078 1.00 96.00 85 VAL A O 1
ATOM 623 N N . LEU A 1 86 ? -11.907 1.974 -0.476 1.00 95.62 86 LEU A N 1
ATOM 624 C CA . LEU A 1 86 ? -11.855 2.953 0.613 1.00 95.62 86 LEU A CA 1
ATOM 625 C C . LEU A 1 86 ? -13.030 3.935 0.537 1.00 95.62 86 LEU A C 1
ATOM 627 O O . LEU A 1 86 ? -13.712 4.159 1.538 1.00 95.62 86 LEU A O 1
ATOM 631 N N . GLU A 1 87 ? -13.318 4.452 -0.659 1.00 96.38 87 GLU A N 1
ATOM 632 C CA . GLU A 1 87 ? -14.433 5.370 -0.906 1.00 96.38 87 GLU A CA 1
ATOM 633 C C . GLU A 1 87 ? -15.789 4.719 -0.618 1.00 96.38 87 GLU A C 1
ATOM 635 O O . GLU A 1 87 ? -16.611 5.279 0.107 1.00 96.38 87 GLU A O 1
ATOM 640 N N . ASN A 1 88 ? -16.024 3.507 -1.129 1.00 96.62 88 ASN A N 1
ATOM 641 C CA . ASN A 1 88 ? -17.303 2.820 -0.928 1.00 96.62 88 ASN A CA 1
ATOM 642 C C . ASN A 1 88 ? -17.532 2.415 0.532 1.00 96.62 88 ASN A C 1
ATOM 644 O O . ASN A 1 88 ? -18.668 2.433 1.009 1.00 96.62 88 ASN A O 1
ATOM 648 N N . GLN A 1 89 ? -16.465 2.076 1.255 1.00 95.06 89 GLN A N 1
ATOM 649 C CA . GLN A 1 89 ? -16.539 1.783 2.685 1.00 95.06 89 GLN A CA 1
ATOM 650 C C . GLN A 1 89 ? -16.604 3.053 3.544 1.00 95.06 89 GLN A C 1
ATOM 652 O O . GLN A 1 89 ? -16.881 2.947 4.735 1.00 95.06 89 GLN A O 1
ATOM 657 N N . ASN A 1 90 ? -16.408 4.242 2.953 1.00 96.88 90 ASN A N 1
ATOM 658 C CA . ASN A 1 90 ? -16.237 5.510 3.669 1.00 96.88 90 ASN A CA 1
ATOM 659 C C . ASN A 1 90 ? -15.181 5.387 4.783 1.00 96.88 90 ASN A C 1
ATOM 661 O O . ASN A 1 90 ? -15.359 5.918 5.880 1.00 96.88 90 ASN A O 1
ATOM 665 N N . ALA A 1 91 ? -14.101 4.648 4.508 1.00 95.81 91 ALA A N 1
ATOM 666 C CA . ALA A 1 91 ? -13.052 4.383 5.481 1.00 95.81 91 ALA A CA 1
ATOM 667 C C . ALA A 1 91 ? -12.270 5.672 5.769 1.00 95.81 91 ALA A C 1
ATOM 669 O O . ALA A 1 91 ? -11.730 6.309 4.864 1.00 95.81 91 ALA A O 1
ATOM 670 N N . THR A 1 92 ? -12.200 6.053 7.042 1.00 96.19 92 THR A N 1
ATOM 671 C CA . THR A 1 92 ? -11.463 7.239 7.517 1.00 96.19 92 THR A CA 1
ATOM 672 C C . THR A 1 92 ? -10.261 6.872 8.380 1.00 96.19 92 THR A C 1
ATOM 674 O O . THR A 1 92 ? -9.419 7.721 8.677 1.00 96.19 92 THR A O 1
ATOM 677 N N . THR A 1 93 ? -10.164 5.600 8.767 1.00 95.69 93 THR A N 1
ATOM 678 C CA . THR A 1 93 ? -9.083 5.055 9.586 1.00 95.69 93 THR A CA 1
ATOM 679 C C . THR A 1 93 ? -8.449 3.833 8.923 1.00 95.69 93 THR A C 1
ATOM 681 O O . THR A 1 93 ? -9.049 3.170 8.076 1.00 95.69 93 THR A O 1
ATOM 684 N N . LEU A 1 94 ? -7.211 3.519 9.319 1.00 93.75 94 LEU A N 1
ATOM 685 C CA . LEU A 1 94 ? -6.497 2.352 8.798 1.00 93.75 94 LEU A CA 1
ATOM 686 C C . LEU A 1 94 ? -7.155 1.032 9.238 1.00 93.75 94 LEU A C 1
ATOM 688 O O . LEU A 1 94 ? -7.147 0.072 8.477 1.00 93.75 94 LEU A O 1
ATOM 692 N N . ASP A 1 95 ? -7.763 0.985 10.423 1.00 93.38 95 ASP A N 1
ATOM 693 C CA . ASP A 1 95 ? -8.484 -0.203 10.902 1.00 93.38 95 ASP A CA 1
ATOM 694 C C . ASP A 1 95 ? -9.699 -0.533 10.036 1.00 93.38 95 ASP A C 1
ATOM 696 O O . ASP A 1 95 ? -9.911 -1.689 9.672 1.00 93.38 95 ASP A O 1
ATOM 700 N N . GLU A 1 96 ? -10.467 0.489 9.654 1.00 94.50 96 GLU A N 1
ATOM 701 C CA . GLU A 1 96 ? -11.602 0.337 8.740 1.00 94.50 96 GLU A CA 1
ATOM 702 C C . GLU A 1 96 ? -11.135 -0.162 7.370 1.00 94.50 96 GLU A C 1
ATOM 704 O O . GLU A 1 96 ? -11.703 -1.113 6.835 1.00 94.50 96 GLU A O 1
ATOM 709 N N . ALA A 1 97 ? -10.054 0.417 6.836 1.00 94.38 97 ALA A N 1
ATOM 710 C CA . ALA A 1 97 ? -9.487 0.015 5.550 1.00 94.38 97 ALA A CA 1
ATOM 711 C C . ALA A 1 97 ? -9.015 -1.451 5.529 1.00 94.38 97 ALA A C 1
ATOM 713 O O . ALA A 1 97 ? -9.096 -2.120 4.496 1.00 94.38 97 ALA A O 1
ATOM 714 N N . LEU A 1 98 ? -8.524 -1.964 6.660 1.00 93.69 98 LEU A N 1
ATOM 715 C CA . LEU A 1 98 ? -7.985 -3.321 6.774 1.00 93.69 98 LEU A CA 1
ATOM 716 C C . LEU A 1 98 ? -9.025 -4.361 7.211 1.00 93.69 98 LEU A C 1
ATOM 718 O O . LEU A 1 98 ? -8.718 -5.551 7.219 1.00 93.69 98 LEU A O 1
ATOM 722 N N . TYR A 1 99 ? -10.261 -3.950 7.504 1.00 93.50 99 TYR A N 1
ATOM 723 C CA . TYR A 1 99 ? -11.306 -4.820 8.052 1.00 93.50 99 TYR A CA 1
ATOM 724 C C . TYR A 1 99 ? -11.591 -6.072 7.203 1.00 93.50 99 TYR A C 1
ATOM 726 O O . TYR A 1 99 ? -11.820 -7.155 7.738 1.00 93.50 99 TYR A O 1
ATOM 734 N N . ASN A 1 100 ? -11.560 -5.936 5.873 1.00 92.56 100 ASN A N 1
ATOM 735 C CA . ASN A 1 100 ? -11.824 -7.029 4.929 1.00 92.56 100 ASN A CA 1
ATOM 736 C C . ASN A 1 100 ? -10.545 -7.698 4.394 1.00 92.56 100 ASN A C 1
ATOM 738 O O . ASN A 1 100 ? -10.614 -8.550 3.505 1.00 92.56 100 ASN A O 1
ATOM 742 N N . VAL A 1 101 ? -9.372 -7.315 4.900 1.00 92.81 101 VAL A N 1
ATOM 743 C CA . VAL A 1 101 ? -8.094 -7.853 4.435 1.00 92.81 101 VAL A CA 1
ATOM 744 C C . VAL A 1 101 ? -7.742 -9.092 5.251 1.00 92.81 101 VAL A C 1
ATOM 746 O O . VAL A 1 101 ? -7.586 -9.055 6.469 1.00 92.81 101 VAL A O 1
ATOM 749 N N . SER A 1 102 ? -7.606 -10.226 4.566 1.00 90.00 102 SER A N 1
ATOM 750 C CA . SER A 1 102 ? -7.312 -11.498 5.226 1.00 90.00 102 SER A CA 1
ATOM 751 C C . SER A 1 102 ? -5.933 -11.489 5.883 1.00 90.00 102 SER A C 1
ATOM 753 O O . SER A 1 102 ? -4.950 -11.055 5.284 1.00 90.00 102 SER A O 1
ATOM 755 N N . ASN A 1 103 ? -5.854 -12.062 7.087 1.00 90.44 103 ASN A N 1
ATOM 756 C CA . ASN A 1 103 ? -4.621 -12.222 7.869 1.00 90.44 103 ASN A CA 1
ATOM 757 C C . ASN A 1 103 ? -3.936 -10.906 8.283 1.00 90.44 103 ASN A C 1
ATOM 759 O O . ASN A 1 103 ? -2.756 -10.925 8.632 1.00 90.44 103 ASN A O 1
ATOM 763 N N . VAL A 1 104 ? -4.657 -9.781 8.271 1.00 89.69 104 VAL A N 1
ATOM 764 C CA . VAL A 1 104 ? -4.154 -8.486 8.739 1.00 89.69 104 VAL A CA 1
ATOM 765 C C . VAL A 1 104 ? -4.997 -8.022 9.924 1.00 89.69 104 VAL A C 1
ATOM 767 O O . VAL A 1 104 ? -6.210 -7.894 9.819 1.00 89.69 104 VAL A O 1
ATOM 770 N N . VAL A 1 105 ? -4.347 -7.787 11.065 1.00 85.62 105 VAL A N 1
ATOM 771 C CA . VAL A 1 105 ? -4.947 -7.173 12.259 1.00 85.62 105 VAL A CA 1
ATOM 772 C C . VAL A 1 105 ? -4.012 -6.077 12.762 1.00 85.62 105 VAL A C 1
ATOM 774 O O . VAL A 1 105 ? -2.795 -6.272 12.779 1.00 85.62 105 VAL A O 1
ATOM 777 N N . GLN A 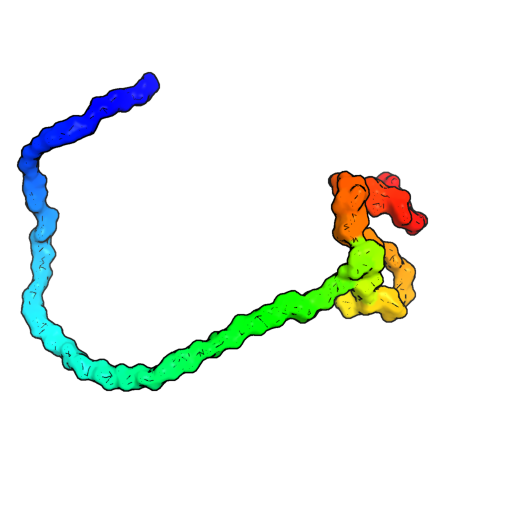1 106 ? -4.562 -4.924 13.140 1.00 79.06 106 GLN A N 1
ATOM 778 C CA . GLN A 1 106 ? -3.795 -3.846 13.766 1.00 79.06 106 GLN A CA 1
ATOM 779 C C . GLN A 1 106 ? -3.699 -4.114 15.274 1.00 79.06 106 GLN A C 1
ATOM 781 O O . GLN A 1 106 ? -4.694 -4.484 15.900 1.00 79.06 106 GLN A O 1
ATOM 786 N N . THR A 1 107 ? -2.495 -3.995 15.838 1.00 77.62 107 THR A N 1
ATOM 787 C CA . THR A 1 107 ? -2.207 -4.215 17.268 1.00 77.62 107 THR A CA 1
ATOM 788 C C . THR A 1 107 ? -1.872 -2.921 17.976 1.00 77.62 107 THR A C 1
ATOM 790 O O . THR A 1 107 ? -1.135 -2.125 17.350 1.00 77.62 107 THR A O 1
#

InterPro domains:
  IPR037066 TonB-dependent receptor, plug domain superfamily [G3DSA:2.170.130.10] (53-107)
  IPR039426 TonB-dependent receptor-like [PTHR32552] (28-106)

pLDDT: mean 73.1, std 22.78, range [32.75, 96.88]

Nearest PDB structures (foldseek):
  6i97-assembly1_B  TM=7.475E-01  e=6.903E-02  Pseudomonas aeruginosa
  6i97-assembly1_A  TM=7.393E-01  e=1.010E-01  Pseudomonas aeruginosa

Solvent-accessible surface area (backbone atoms only — not comparable to full-atom values): 7839 Å² total; per-residue (Å²): 128,94,75,83,85,86,86,84,86,85,85,87,83,82,89,88,88,80,88,87,88,84,85,88,79,87,74,80,83,79,83,74,79,77,71,80,80,80,78,82,80,81,75,76,69,78,72,75,63,69,69,43,45,61,62,76,42,71,46,38,47,34,86,88,72,79,43,83,38,46,61,87,77,47,97,60,94,80,87,73,82,30,71,57,49,38,60,76,68,65,45,88,47,72,68,61,60,38,67,85,43,83,98,57,79,92,130

Foldseek 3Di:
DDDDDDDDDDDDDDDDDDDDDDDDDDDDDPPDPDPPDPDDDDDPPPCVPPDQDDQQRGQWDCPQPVDTDGCVPRPDDDDDGDPNNCVVQVPPDPQSSCVPPPPDDDD